Protein AF-A0A2E8WAV6-F1 (afdb_monomer_lite)

Radius of gyration: 11.69 Å; chains: 1; bounding box: 33×32×23 Å

Foldseek 3Di:
DQADPVRDHQQAEDAFADDPPAQWTGRYYPPDDVVQRDRPHIDGDHNPDDDPRYDHDDDDDD

Sequence (62 aa):
MGVSPYGAMEMVGNVWEWTSSRGVLRGGAWNNTDGIARCSGRYTAMPGSRDHAFGFRCVRKP

Secondary structure (DSSP, 8-state):
--B-TTS-B-SSSSSEEE-SSTTEEES--TT--TTT-STT--EE--TT---TTEEE------

Structure (mmCIF, N/CA/C/O backbone):
data_AF-A0A2E8WAV6-F1
#
_entry.id   AF-A0A2E8WAV6-F1
#
loop_
_atom_site.group_PDB
_atom_site.id
_atom_site.type_symbol
_atom_site.label_atom_id
_atom_site.label_alt_id
_atom_site.label_comp_id
_atom_site.label_asym_id
_atom_site.label_entity_id
_atom_site.label_seq_id
_atom_site.pdbx_PDB_ins_code
_atom_site.Cartn_x
_atom_site.Cartn_y
_atom_site.Cartn_z
_atom_site.occupancy
_atom_site.B_iso_or_equiv
_atom_site.auth_seq_id
_atom_site.auth_comp_id
_atom_site.auth_asym_id
_atom_site.auth_atom_id
_atom_site.pdbx_PDB_model_num
ATOM 1 N N . MET A 1 1 ? 3.492 -19.795 0.132 1.00 57.78 1 MET A N 1
ATOM 2 C CA . MET A 1 1 ? 3.100 -18.827 -0.923 1.00 57.78 1 MET A CA 1
ATOM 3 C C . MET A 1 1 ? 2.769 -17.507 -0.245 1.00 57.78 1 MET A C 1
ATOM 5 O O . MET A 1 1 ? 2.391 -17.573 0.915 1.00 57.78 1 MET A O 1
ATOM 9 N N . GLY A 1 2 ? 2.961 -16.353 -0.895 1.00 75.81 2 GLY A N 1
ATOM 10 C CA . GLY A 1 2 ? 2.846 -14.999 -0.314 1.00 75.81 2 GLY A CA 1
ATOM 11 C C . GLY A 1 2 ? 1.441 -14.595 0.164 1.00 75.81 2 GLY A C 1
ATOM 12 O O . GLY A 1 2 ? 0.871 -13.618 -0.312 1.00 75.81 2 GLY A O 1
ATOM 13 N N . VAL A 1 3 ? 0.891 -15.363 1.102 1.00 88.06 3 VAL A N 1
ATOM 14 C CA . VAL A 1 3 ? -0.424 -15.219 1.720 1.00 88.06 3 VAL A CA 1
ATOM 15 C C . VAL A 1 3 ? -0.204 -14.787 3.163 1.00 88.06 3 VAL A C 1
ATOM 17 O O . VAL A 1 3 ? 0.588 -15.387 3.890 1.00 88.06 3 VAL A O 1
ATOM 20 N N . SER A 1 4 ? -0.889 -13.730 3.582 1.00 89.50 4 SER A N 1
ATOM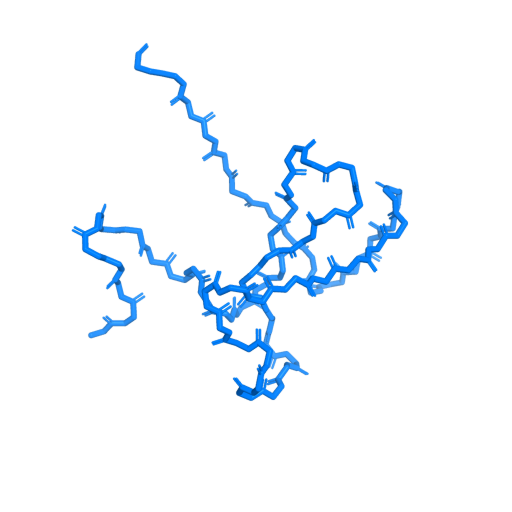 21 C CA . SER A 1 4 ? -0.874 -13.290 4.978 1.00 89.50 4 SER A CA 1
ATOM 22 C C . SER A 1 4 ? -1.579 -14.301 5.900 1.00 89.50 4 SER A C 1
ATOM 24 O O . SER A 1 4 ? -2.411 -15.078 5.430 1.00 89.50 4 SER A O 1
ATOM 26 N N . PRO A 1 5 ? -1.358 -14.247 7.228 1.00 93.62 5 PRO A N 1
ATOM 27 C CA . PRO A 1 5 ? -2.095 -15.073 8.196 1.00 93.62 5 PRO A CA 1
ATOM 28 C C . PRO A 1 5 ? -3.626 -14.928 8.132 1.00 93.62 5 PRO A C 1
ATOM 30 O O . PRO A 1 5 ? -4.348 -15.764 8.661 1.00 93.62 5 PRO A O 1
ATOM 33 N N . TYR A 1 6 ? -4.120 -13.877 7.469 1.00 92.50 6 TYR A N 1
ATOM 34 C CA . TYR A 1 6 ? -5.539 -13.573 7.283 1.00 92.50 6 TYR A CA 1
ATOM 35 C C . TYR A 1 6 ? -6.074 -13.987 5.902 1.00 92.50 6 TYR A C 1
ATOM 37 O O . TYR A 1 6 ? -7.163 -13.577 5.515 1.00 92.50 6 TYR A O 1
ATOM 45 N N . GLY A 1 7 ? -5.298 -14.741 5.115 1.00 92.56 7 GLY A N 1
ATOM 46 C CA . GLY A 1 7 ? -5.697 -15.203 3.781 1.00 92.56 7 GLY A CA 1
ATOM 47 C C . GLY A 1 7 ? -5.573 -14.156 2.668 1.00 92.56 7 GLY A C 1
ATOM 48 O O . GLY A 1 7 ? -5.817 -14.470 1.506 1.00 92.56 7 GLY A O 1
ATOM 49 N N . ALA A 1 8 ? -5.164 -12.921 2.973 1.00 89.50 8 ALA A N 1
ATOM 50 C CA . ALA A 1 8 ? -4.964 -11.895 1.951 1.00 89.50 8 ALA A CA 1
ATOM 51 C C . ALA A 1 8 ? -3.669 -12.159 1.164 1.00 89.50 8 ALA A C 1
ATOM 53 O O . ALA A 1 8 ? -2.599 -12.289 1.771 1.00 89.50 8 ALA A O 1
ATOM 54 N N . MET A 1 9 ? -3.775 -12.219 -0.163 1.00 92.12 9 MET A N 1
ATOM 55 C CA . MET A 1 9 ? -2.656 -12.410 -1.094 1.00 92.12 9 MET A CA 1
ATOM 56 C C . MET A 1 9 ? -2.186 -11.083 -1.690 1.00 92.12 9 MET A C 1
ATOM 58 O O . MET A 1 9 ? -2.922 -10.093 -1.643 1.00 92.12 9 MET A O 1
ATOM 62 N N . GLU A 1 10 ? -0.971 -11.084 -2.246 1.00 88.69 10 GLU A N 1
ATOM 63 C CA . GLU A 1 10 ? -0.393 -9.948 -2.986 1.00 88.69 10 GLU A CA 1
ATOM 64 C C . GLU A 1 10 ? -0.376 -8.643 -2.173 1.00 88.69 10 GLU A C 1
ATOM 66 O O . GLU A 1 10 ? -0.516 -7.553 -2.705 1.00 88.69 10 GLU A O 1
ATOM 71 N N . MET A 1 11 ? -0.203 -8.753 -0.850 1.00 87.88 11 MET A N 1
ATOM 72 C CA . MET A 1 11 ? -0.038 -7.587 0.034 1.00 87.88 11 MET A CA 1
ATOM 73 C C . MET A 1 11 ? 1.339 -6.921 -0.117 1.00 87.88 11 MET A C 1
ATOM 75 O O . MET A 1 11 ? 1.575 -5.861 0.461 1.00 87.88 11 MET A O 1
ATOM 79 N N . VAL A 1 12 ? 2.262 -7.573 -0.832 1.00 89.81 12 VAL A N 1
ATOM 80 C CA . VAL A 1 12 ? 3.606 -7.084 -1.137 1.00 89.81 12 VAL A CA 1
ATOM 81 C C . VAL A 1 12 ? 3.917 -7.354 -2.612 1.00 89.81 12 VAL A C 1
ATOM 83 O O . VAL A 1 12 ? 3.844 -8.505 -3.044 1.00 89.81 12 VAL A O 1
ATOM 86 N N . GLY A 1 13 ? 4.299 -6.314 -3.356 1.00 87.56 13 GLY A N 1
ATOM 87 C CA . GLY A 1 13 ? 4.569 -6.372 -4.794 1.00 87.56 13 GLY A CA 1
ATOM 88 C C . GLY A 1 13 ? 3.317 -6.199 -5.660 1.00 87.56 13 GLY A C 1
ATOM 89 O O . GLY A 1 13 ? 2.267 -5.786 -5.183 1.00 87.56 13 GLY A O 1
ATOM 90 N N . ASN A 1 14 ? 3.442 -6.520 -6.951 1.00 90.50 14 ASN A N 1
ATOM 91 C CA . ASN A 1 14 ? 2.437 -6.275 -7.994 1.00 90.50 14 ASN A CA 1
ATOM 92 C C . ASN A 1 14 ? 2.143 -4.778 -8.199 1.00 90.50 14 ASN A C 1
ATOM 94 O O . ASN A 1 14 ? 2.750 -4.165 -9.076 1.00 90.50 14 ASN A O 1
ATOM 98 N N . VAL A 1 15 ? 1.316 -4.159 -7.360 1.00 93.56 15 VAL A N 1
ATOM 99 C CA . VAL A 1 15 ? 0.988 -2.729 -7.435 1.00 93.56 15 VAL A CA 1
ATOM 100 C C . VAL A 1 15 ? 0.949 -2.090 -6.054 1.00 93.56 15 VAL A C 1
ATOM 102 O O . VAL A 1 15 ? 0.500 -2.683 -5.078 1.00 93.56 15 VAL A O 1
ATOM 105 N N . TRP A 1 16 ? 1.348 -0.823 -5.994 1.00 93.56 16 TRP A N 1
ATOM 106 C CA . TRP A 1 16 ? 1.154 0.017 -4.826 1.00 93.56 16 TRP A CA 1
ATOM 107 C C . TRP A 1 16 ? -0.335 0.228 -4.571 1.00 93.56 16 TRP A C 1
ATOM 109 O O . TRP A 1 16 ? -1.040 0.762 -5.421 1.00 93.56 16 TRP A O 1
ATOM 119 N N . GLU A 1 17 ? -0.818 -0.117 -3.384 1.00 95.62 17 GLU A N 1
ATOM 120 C CA . GLU A 1 17 ? -2.225 0.041 -3.029 1.00 95.62 17 GLU A CA 1
ATOM 121 C C . GLU A 1 17 ? -2.456 1.379 -2.308 1.00 95.62 17 GLU A C 1
ATOM 123 O O . GLU A 1 17 ? -1.852 1.653 -1.263 1.00 95.62 17 GLU A O 1
ATOM 128 N N . TRP A 1 18 ? -3.345 2.216 -2.852 1.00 96.06 18 TRP A N 1
ATOM 129 C CA . TRP A 1 18 ? -3.814 3.438 -2.197 1.00 96.06 18 TRP A CA 1
ATOM 130 C C . TRP A 1 18 ? -4.512 3.138 -0.869 1.00 96.06 18 TRP A C 1
ATOM 132 O O . TRP A 1 18 ? -5.314 2.211 -0.761 1.00 96.06 18 TRP A O 1
ATOM 142 N N . THR A 1 19 ? -4.262 3.982 0.134 1.00 95.00 19 THR A N 1
ATOM 143 C CA . THR A 1 19 ? -4.956 3.930 1.428 1.00 95.00 19 THR A CA 1
ATOM 144 C C . THR A 1 19 ? -5.859 5.147 1.628 1.00 95.00 19 THR A C 1
ATOM 146 O O . THR A 1 19 ? -5.739 6.155 0.935 1.00 95.00 19 THR A O 1
ATOM 149 N N . SER A 1 20 ? -6.742 5.094 2.629 1.00 93.75 20 SER A N 1
ATOM 150 C CA . SER A 1 20 ? -7.548 6.253 3.042 1.00 93.75 20 SER A CA 1
ATOM 151 C C . SER A 1 20 ? -6.719 7.377 3.678 1.00 93.75 20 SER A C 1
ATOM 153 O O . SER A 1 20 ? -7.201 8.501 3.813 1.00 93.75 20 SER A O 1
ATOM 155 N N . SER A 1 21 ? -5.467 7.100 4.064 1.00 9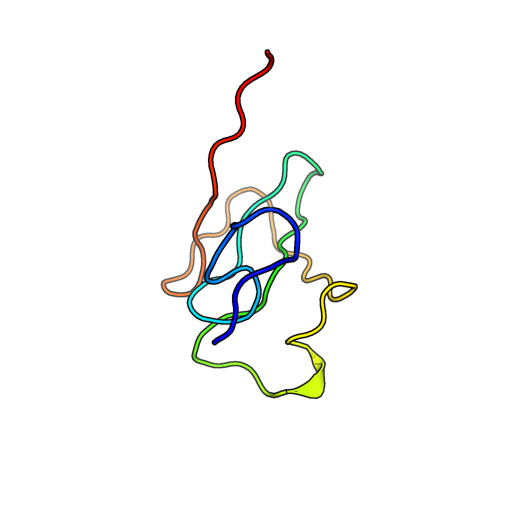3.69 21 SER A N 1
ATOM 156 C CA . SER A 1 21 ? -4.530 8.134 4.501 1.00 93.69 21 SER A CA 1
ATOM 157 C C . SER A 1 21 ? -4.062 8.931 3.287 1.00 93.69 21 SER A C 1
ATOM 159 O O . SER A 1 21 ? -3.505 8.374 2.340 1.00 93.69 21 SER A O 1
ATOM 161 N N . ARG A 1 22 ? -4.283 10.249 3.315 1.00 92.56 22 ARG A N 1
ATOM 162 C CA . ARG A 1 22 ? -4.017 11.139 2.179 1.00 92.56 22 ARG A CA 1
ATOM 163 C C . ARG A 1 22 ? -2.577 10.993 1.682 1.00 92.56 22 ARG A C 1
ATOM 165 O O . ARG A 1 22 ? -1.636 11.278 2.416 1.00 92.56 22 ARG A O 1
ATOM 172 N N . GLY A 1 23 ? -2.429 10.602 0.418 1.00 93.38 23 GLY A N 1
ATOM 173 C CA . GLY A 1 23 ? -1.127 10.513 -0.241 1.00 93.38 23 GLY A CA 1
ATOM 174 C C . GLY A 1 23 ? -0.334 9.241 0.065 1.00 93.38 23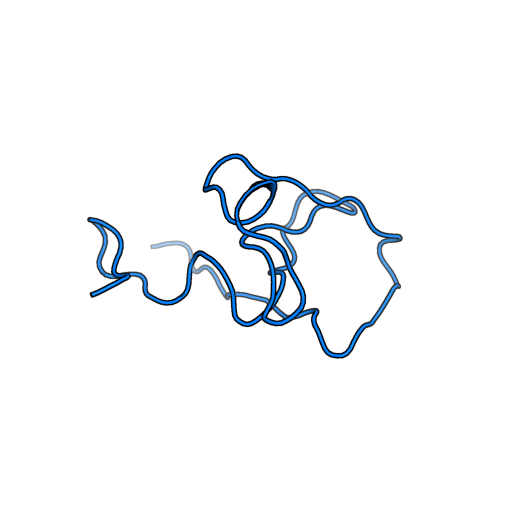 GLY A C 1
ATOM 175 O O . GLY A 1 23 ? 0.792 9.146 -0.398 1.00 93.38 23 GLY A O 1
ATOM 176 N N . VAL A 1 24 ? -0.866 8.280 0.829 1.00 95.38 24 VAL A N 1
ATOM 177 C CA . VAL A 1 24 ? -0.106 7.098 1.270 1.00 95.38 24 VAL A CA 1
ATOM 178 C C . VAL A 1 24 ? -0.471 5.861 0.455 1.00 95.38 24 VAL A C 1
ATOM 180 O O . VAL A 1 24 ? -1.628 5.426 0.479 1.00 95.38 24 VAL A O 1
ATOM 183 N N . LEU A 1 25 ? 0.544 5.246 -0.159 1.00 94.00 25 LEU A N 1
ATOM 184 C CA . LEU A 1 25 ? 0.481 3.922 -0.772 1.00 94.00 25 LEU A CA 1
ATOM 185 C C . LEU A 1 25 ? 1.300 2.880 0.007 1.00 94.00 25 LEU A C 1
ATOM 187 O O . LEU A 1 25 ? 2.276 3.207 0.696 1.00 94.00 25 LEU A O 1
ATOM 191 N N . ARG A 1 26 ? 0.883 1.613 -0.096 1.00 94.38 26 ARG A N 1
ATOM 192 C CA . ARG A 1 26 ? 1.465 0.454 0.604 1.00 94.38 26 ARG A CA 1
ATOM 193 C C . ARG A 1 26 ? 1.708 -0.727 -0.337 1.00 94.38 26 ARG A C 1
ATOM 195 O O . ARG A 1 26 ? 1.166 -0.762 -1.433 1.00 94.38 26 ARG A O 1
ATOM 202 N N . GLY A 1 27 ? 2.514 -1.685 0.116 1.00 92.06 27 GLY A N 1
ATOM 203 C CA . GLY A 1 27 ? 2.711 -2.980 -0.546 1.00 92.06 27 GLY A CA 1
ATOM 204 C C . GLY A 1 27 ? 3.871 -3.035 -1.540 1.00 92.06 27 GLY A C 1
ATOM 205 O O . GLY A 1 27 ? 4.543 -4.058 -1.621 1.00 92.06 27 GLY A O 1
ATOM 206 N N . GLY A 1 28 ? 4.207 -1.940 -2.220 1.00 92.50 28 GLY A N 1
ATOM 207 C CA . GLY A 1 28 ? 5.189 -1.995 -3.307 1.00 92.50 28 GLY A CA 1
ATOM 208 C C . GLY A 1 28 ? 4.576 -2.501 -4.612 1.00 92.50 28 GLY A C 1
ATOM 209 O O . GLY A 1 28 ? 3.440 -2.948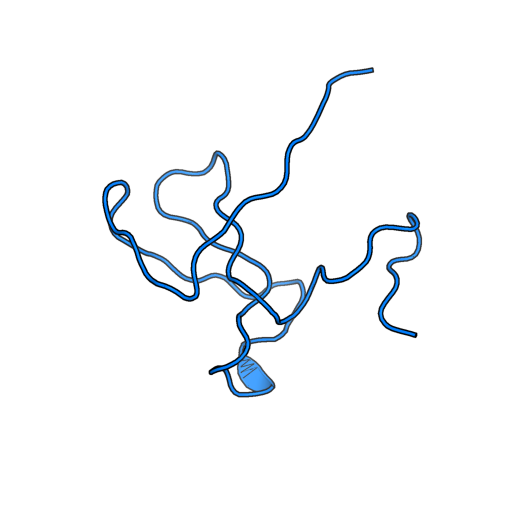 -4.637 1.00 92.50 28 GLY A O 1
ATOM 210 N N . ALA A 1 29 ? 5.334 -2.434 -5.698 1.00 91.69 29 ALA A N 1
ATOM 211 C CA . ALA A 1 29 ? 4.919 -2.811 -7.041 1.00 91.69 29 ALA A CA 1
ATOM 212 C C . ALA A 1 29 ? 5.974 -3.673 -7.748 1.00 91.69 29 ALA A C 1
ATOM 214 O O . ALA A 1 29 ? 7.077 -3.879 -7.245 1.00 91.69 29 ALA A O 1
ATOM 215 N N . TRP A 1 30 ? 5.646 -4.167 -8.941 1.00 89.44 30 TRP A N 1
ATOM 216 C CA . TRP A 1 30 ? 6.508 -5.017 -9.773 1.00 89.44 30 TRP A CA 1
ATOM 217 C C . TRP A 1 30 ? 7.878 -4.403 -10.116 1.00 89.44 30 TRP A C 1
ATOM 219 O O . TRP A 1 30 ? 8.822 -5.135 -10.395 1.00 89.44 30 TRP A O 1
ATOM 229 N N . ASN A 1 31 ? 8.004 -3.074 -10.092 1.00 89.12 31 ASN A N 1
ATOM 230 C CA . ASN A 1 31 ? 9.228 -2.338 -10.427 1.00 89.12 31 ASN A CA 1
ATOM 231 C C . ASN A 1 31 ? 10.073 -1.953 -9.200 1.00 89.12 31 ASN A C 1
ATOM 233 O O . ASN A 1 31 ? 10.925 -1.066 -9.278 1.00 89.12 31 ASN A O 1
ATOM 237 N N . ASN A 1 32 ? 9.805 -2.548 -8.041 1.00 86.25 32 ASN A N 1
ATOM 238 C CA . ASN A 1 32 ? 10.464 -2.201 -6.792 1.00 86.25 32 ASN A CA 1
ATOM 239 C C . ASN A 1 32 ? 11.546 -3.201 -6.384 1.00 86.25 32 ASN A C 1
ATOM 241 O O . ASN A 1 32 ? 11.475 -4.383 -6.698 1.00 86.25 32 ASN A O 1
ATOM 245 N N . THR A 1 33 ? 12.542 -2.710 -5.644 1.00 78.75 33 THR A N 1
ATOM 246 C CA . THR A 1 33 ? 13.549 -3.548 -4.985 1.00 78.75 33 THR A CA 1
ATOM 247 C C . THR A 1 33 ? 13.039 -4.035 -3.626 1.00 78.75 33 THR A C 1
ATOM 249 O O . THR A 1 33 ? 12.222 -3.372 -2.978 1.00 78.75 33 THR A O 1
ATOM 252 N N . ASP A 1 34 ? 13.562 -5.164 -3.144 1.00 75.75 34 ASP A N 1
ATOM 253 C CA . ASP A 1 34 ? 13.116 -5.832 -1.907 1.00 75.75 34 ASP A CA 1
ATOM 254 C C . ASP A 1 34 ? 13.083 -4.921 -0.666 1.00 75.75 34 ASP A C 1
ATOM 256 O O . ASP A 1 34 ? 12.313 -5.139 0.269 1.00 75.75 34 ASP A O 1
ATOM 260 N N . GLY A 1 35 ? 13.895 -3.858 -0.648 1.00 71.06 35 GLY A N 1
ATOM 261 C CA . GLY A 1 35 ? 13.989 -2.927 0.476 1.00 71.06 35 GLY A CA 1
ATOM 262 C C . GLY A 1 35 ? 12.677 -2.208 0.815 1.00 71.06 35 GLY A C 1
ATOM 263 O O . GLY A 1 35 ? 12.430 -1.935 1.995 1.00 71.06 35 GLY A O 1
ATOM 264 N N . ILE A 1 36 ? 11.841 -1.942 -0.193 1.00 73.12 36 ILE A N 1
ATOM 265 C CA . ILE A 1 36 ? 10.538 -1.265 -0.063 1.00 73.12 36 ILE A CA 1
ATOM 266 C C . ILE A 1 36 ? 9.351 -2.240 -0.088 1.00 73.12 36 ILE A C 1
ATOM 268 O O . ILE A 1 36 ? 8.259 -1.871 0.346 1.00 73.12 36 ILE A O 1
ATOM 272 N N . ALA A 1 37 ? 9.583 -3.499 -0.469 1.00 72.81 37 ALA A N 1
ATOM 273 C CA . ALA A 1 37 ? 8.639 -4.617 -0.417 1.00 72.81 37 ALA A CA 1
ATOM 274 C C . ALA A 1 37 ? 8.464 -5.159 1.024 1.00 72.81 37 ALA A C 1
ATOM 276 O O . ALA A 1 37 ? 8.574 -6.352 1.301 1.00 72.81 37 ALA A O 1
ATOM 277 N N . ARG A 1 38 ? 8.234 -4.260 1.987 1.00 80.94 38 ARG A N 1
ATOM 278 C CA . ARG A 1 38 ? 8.036 -4.579 3.409 1.00 80.94 38 ARG A CA 1
ATOM 279 C C . ARG A 1 38 ? 6.626 -4.211 3.839 1.00 80.94 38 ARG A C 1
ATOM 281 O O . ARG A 1 38 ? 6.100 -3.182 3.424 1.00 80.94 38 ARG A O 1
ATOM 288 N N . CYS A 1 39 ? 6.056 -4.968 4.776 1.00 82.81 39 CYS A N 1
ATOM 289 C CA . CYS A 1 39 ? 4.734 -4.672 5.344 1.00 82.81 39 CYS A CA 1
ATOM 290 C C . CYS A 1 39 ? 4.645 -3.272 5.986 1.00 82.81 39 CYS A C 1
ATOM 292 O O . CYS A 1 39 ? 3.581 -2.657 6.012 1.00 82.81 39 CYS A O 1
ATOM 294 N N . SER A 1 40 ? 5.768 -2.744 6.483 1.00 87.06 40 SER A N 1
ATOM 295 C CA . SER A 1 40 ? 5.867 -1.404 7.065 1.00 87.06 40 SER A CA 1
ATOM 296 C C . SER A 1 40 ? 6.184 -0.304 6.046 1.00 87.06 40 SER A C 1
ATOM 298 O O . SER A 1 40 ? 6.061 0.873 6.398 1.00 87.06 40 SER A O 1
ATOM 300 N N . GLY A 1 41 ? 6.537 -0.656 4.804 1.00 87.25 41 GLY A N 1
ATOM 301 C CA . GLY A 1 41 ? 6.908 0.275 3.738 1.00 87.25 41 GLY A CA 1
ATOM 302 C C . GLY A 1 41 ? 5.801 1.286 3.441 1.00 87.25 41 GLY A C 1
ATOM 303 O O . GLY A 1 41 ? 4.610 0.964 3.489 1.00 87.25 41 GLY A O 1
ATOM 304 N N . ARG A 1 42 ? 6.190 2.537 3.191 1.00 91.19 42 ARG A N 1
ATOM 305 C CA . ARG A 1 42 ? 5.290 3.639 2.830 1.00 91.19 42 ARG A CA 1
ATOM 306 C C . ARG A 1 42 ? 5.859 4.346 1.617 1.00 91.19 42 ARG A C 1
ATOM 308 O O . ARG A 1 42 ? 7.041 4.678 1.616 1.00 91.19 42 ARG A O 1
ATOM 315 N N . TYR A 1 43 ? 5.001 4.625 0.650 1.00 91.69 43 TYR A N 1
ATOM 316 C CA . TYR A 1 43 ? 5.306 5.536 -0.439 1.00 91.69 43 TYR A CA 1
ATOM 317 C C . TYR A 1 43 ? 4.318 6.699 -0.404 1.00 91.69 43 TYR A C 1
ATOM 319 O O . TYR A 1 43 ? 3.118 6.488 -0.208 1.00 91.69 43 TYR A O 1
ATOM 327 N N . THR A 1 44 ? 4.832 7.920 -0.541 1.00 94.69 44 THR A N 1
ATOM 328 C CA . THR A 1 44 ? 4.011 9.132 -0.539 1.00 94.69 44 THR A CA 1
ATOM 329 C C . THR A 1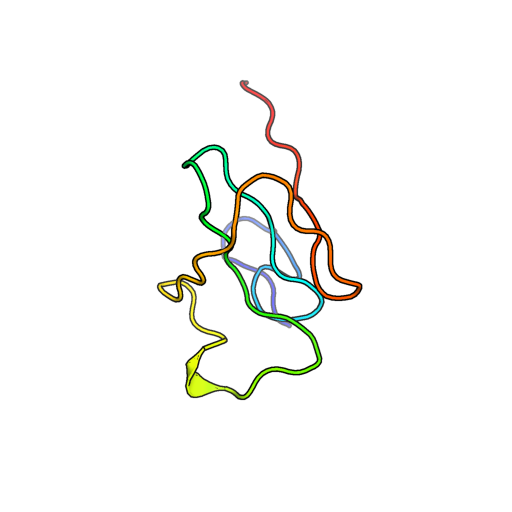 44 ? 3.916 9.671 -1.954 1.00 94.69 44 THR A C 1
ATOM 331 O O . THR A 1 44 ? 4.936 10.005 -2.552 1.00 94.69 44 THR A O 1
ATOM 334 N N . ALA A 1 45 ? 2.696 9.802 -2.462 1.00 93.19 45 ALA A N 1
ATOM 335 C CA . ALA A 1 45 ? 2.422 10.370 -3.772 1.00 93.19 45 ALA A CA 1
ATOM 336 C C . ALA A 1 45 ? 1.395 11.505 -3.676 1.00 93.19 45 ALA A C 1
ATOM 338 O O . ALA A 1 45 ? 0.636 11.616 -2.708 1.00 93.19 45 ALA A O 1
ATOM 339 N N . MET A 1 46 ? 1.345 12.360 -4.699 1.00 94.56 46 MET A N 1
ATOM 340 C CA . MET A 1 46 ? 0.305 13.386 -4.782 1.00 94.56 46 MET A CA 1
ATOM 341 C C . MET A 1 46 ? -1.073 12.701 -4.863 1.00 94.56 46 MET A C 1
ATOM 343 O O . MET A 1 46 ? -1.223 11.786 -5.667 1.00 94.56 46 MET A O 1
ATOM 347 N N . PRO A 1 47 ? -2.103 13.119 -4.103 1.00 89.12 47 PRO A N 1
ATOM 348 C CA . PRO A 1 47 ? -3.387 12.401 -4.042 1.00 89.12 47 PRO A CA 1
ATOM 349 C C . PRO A 1 47 ? -4.141 12.234 -5.375 1.00 89.12 47 PRO A C 1
ATOM 351 O O . PRO A 1 47 ? -5.043 11.411 -5.452 1.00 89.12 47 PRO A O 1
ATOM 354 N N . GLY A 1 48 ? -3.800 13.015 -6.407 1.00 90.50 48 GLY A N 1
ATO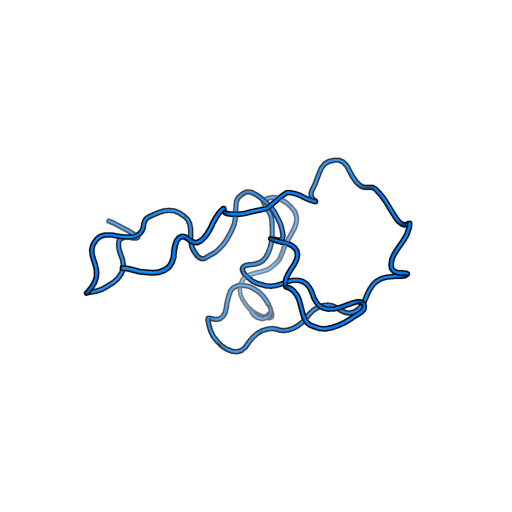M 355 C CA . GLY A 1 48 ? -4.348 12.882 -7.765 1.00 90.50 48 GLY A CA 1
ATOM 356 C C . GLY A 1 48 ? -3.423 12.168 -8.755 1.00 90.50 48 GLY A C 1
ATOM 357 O O . GLY A 1 48 ? -3.756 12.066 -9.932 1.00 90.50 48 GLY A O 1
ATOM 358 N N . SER A 1 49 ? -2.251 11.714 -8.306 1.00 93.50 49 SER A N 1
ATOM 359 C CA . SER A 1 49 ? -1.297 11.014 -9.164 1.00 93.50 49 SER A CA 1
ATOM 360 C C . SER A 1 49 ? -1.810 9.627 -9.544 1.00 93.50 49 SER A C 1
ATOM 362 O O . SER A 1 49 ? -2.472 8.938 -8.766 1.00 93.50 49 SER A O 1
ATOM 364 N N . ARG A 1 50 ? -1.502 9.234 -10.778 1.00 93.56 50 ARG A N 1
ATOM 365 C CA . ARG A 1 50 ? -1.815 7.930 -11.352 1.00 93.56 50 ARG A CA 1
ATOM 366 C C . ARG A 1 50 ? -0.552 7.386 -11.993 1.00 93.56 50 ARG A C 1
ATOM 368 O O . ARG A 1 50 ? 0.166 8.135 -12.645 1.00 93.56 50 ARG A O 1
ATOM 375 N N . ASP A 1 51 ? -0.327 6.098 -11.811 1.00 93.38 51 ASP A N 1
ATOM 376 C CA . ASP A 1 51 ? 0.809 5.372 -12.361 1.00 93.38 51 ASP A CA 1
ATOM 377 C C . ASP A 1 51 ? 0.346 3.952 -12.703 1.00 93.38 51 ASP A C 1
ATOM 379 O O . ASP A 1 51 ? -0.585 3.436 -12.080 1.00 93.38 51 ASP A O 1
ATOM 383 N N . HIS A 1 52 ? 0.983 3.311 -13.681 1.00 94.50 52 HIS A N 1
ATOM 384 C CA . HIS A 1 52 ? 0.692 1.921 -14.046 1.00 94.50 52 HIS A CA 1
ATOM 385 C C . HIS A 1 52 ? 0.997 0.933 -12.912 1.00 94.50 52 HIS A C 1
ATOM 387 O O . HIS A 1 52 ? 0.467 -0.174 -12.893 1.00 94.50 52 HIS A O 1
ATOM 393 N N . ALA A 1 53 ? 1.835 1.335 -11.961 1.00 94.38 53 ALA A N 1
ATOM 394 C CA . ALA A 1 53 ? 2.150 0.602 -10.752 1.00 94.38 53 ALA A CA 1
ATOM 395 C C . ALA A 1 53 ? 1.213 0.931 -9.574 1.00 94.38 53 ALA A C 1
ATOM 397 O O . ALA A 1 53 ? 1.449 0.416 -8.484 1.00 94.38 53 ALA A O 1
ATOM 398 N N . PHE A 1 54 ? 0.196 1.791 -9.733 1.00 94.75 54 PHE A N 1
ATOM 399 C CA . PHE A 1 54 ? -0.741 2.154 -8.659 1.00 94.75 54 PHE A CA 1
ATOM 400 C C . PHE A 1 54 ? -2.081 1.424 -8.810 1.00 94.75 54 PHE A C 1
ATOM 402 O O . PHE A 1 54 ? -2.709 1.441 -9.866 1.00 94.75 54 PHE A O 1
ATOM 409 N N . GLY A 1 55 ? -2.558 0.850 -7.712 1.00 94.81 55 GLY A N 1
ATOM 410 C CA . GLY A 1 55 ? -3.828 0.149 -7.582 1.00 94.81 55 GLY A CA 1
ATOM 411 C C . GLY A 1 55 ? -4.500 0.434 -6.238 1.00 94.81 55 GLY A C 1
ATOM 412 O O . GLY A 1 55 ? -4.209 1.425 -5.562 1.00 94.81 55 GLY A O 1
ATOM 413 N N . PHE A 1 56 ? -5.442 -0.421 -5.849 1.00 95.06 56 PHE A N 1
ATOM 414 C CA . PHE A 1 56 ? -6.165 -0.307 -4.585 1.00 95.06 56 PHE A CA 1
ATOM 415 C C . PHE A 1 56 ? -6.770 -1.649 -4.174 1.00 95.06 56 PHE A C 1
ATOM 417 O O . PHE A 1 56 ? -7.017 -2.519 -5.008 1.00 95.06 56 PHE A O 1
ATOM 424 N N . ARG A 1 57 ? -7.093 -1.766 -2.885 1.00 94.50 57 ARG A N 1
ATOM 425 C CA . ARG A 1 57 ? -7.855 -2.881 -2.327 1.00 94.50 57 ARG A CA 1
ATOM 426 C C . ARG A 1 57 ? -9.070 -2.358 -1.580 1.00 94.50 57 ARG A C 1
ATOM 428 O O . ARG A 1 57 ? -8.966 -1.470 -0.735 1.00 94.50 57 ARG A O 1
ATOM 435 N N . CYS A 1 58 ? -10.232 -2.922 -1.886 1.00 94.38 58 CYS A N 1
ATOM 436 C CA . CYS A 1 58 ? -11.467 -2.584 -1.192 1.00 94.38 58 CYS A CA 1
ATOM 437 C C . CYS A 1 58 ? -11.469 -3.147 0.234 1.00 94.38 58 CYS A C 1
ATOM 439 O O . CYS A 1 58 ? -10.991 -4.252 0.486 1.00 94.38 58 CYS A O 1
ATOM 441 N N . VAL A 1 59 ? -12.089 -2.409 1.151 1.00 94.38 59 VAL A N 1
ATOM 442 C CA . VAL A 1 59 ? -12.378 -2.867 2.513 1.00 94.38 59 VAL A CA 1
ATOM 443 C C . VAL A 1 59 ? -13.862 -2.674 2.790 1.00 94.38 59 VAL A C 1
ATOM 445 O O . VAL A 1 59 ? -14.454 -1.679 2.371 1.00 94.38 59 VAL A O 1
ATOM 448 N N . ARG A 1 60 ? -14.478 -3.626 3.491 1.00 95.38 60 ARG A N 1
ATOM 449 C CA . ARG A 1 60 ? -15.883 -3.555 3.902 1.00 95.38 60 ARG A CA 1
ATOM 450 C C . ARG A 1 60 ? -15.947 -3.673 5.418 1.00 95.38 60 ARG A C 1
ATOM 452 O O . ARG A 1 60 ? -15.250 -4.504 5.994 1.00 95.38 60 ARG A O 1
ATOM 459 N N . LYS A 1 61 ? -16.771 -2.839 6.052 1.00 91.19 61 LYS A N 1
ATOM 460 C CA . LYS A 1 61 ? -17.139 -3.043 7.459 1.00 91.19 61 LYS A CA 1
ATOM 461 C C . LYS A 1 61 ? -17.920 -4.370 7.589 1.00 91.19 61 LYS A C 1
ATOM 463 O O . LYS A 1 61 ? -18.500 -4.795 6.587 1.00 91.19 61 LYS A O 1
ATOM 468 N N . PRO A 1 62 ? -17.871 -5.045 8.748 1.00 84.62 62 PRO A N 1
ATOM 469 C CA . PRO A 1 62 ? -18.682 -6.237 8.986 1.00 84.62 62 PRO A CA 1
ATOM 470 C C . PRO A 1 62 ? -20.174 -5.961 8.780 1.00 84.62 62 PRO A C 1
ATOM 472 O O . PRO A 1 62 ? -20.605 -4.816 9.055 1.00 84.62 62 PRO A O 1
#

pLDDT: mean 89.53, std 7.26, range [57.78, 96.06]